Protein AF-A0A926XNU5-F1 (afdb_monomer_lite)

Foldseek 3Di:
DVVVVVLVVQLVVLLVLLLVVCVVCVVVLVVVCVVVVQWDDDPPATDGHLVVSLVVSLVRDVVSVVVCVVVVVVDPPSQVVCVSSVNNDHSVVVVVVVVVVVVVVVVPDPPPPDPDDDDDDDDDDPVVVVVVVVVVVPDPPDDDD

pLDDT: mean 84.04, std 19.06, range [34.91, 98.75]

Radius of gyration: 28.35 Å; chains: 1; bounding box: 30×92×46 Å

Sequence (145 aa):
MEFQQSFEKFKLELRDKWLDYYEINLDWIHKLMDSTNRWYKLSEGSRPDSMFVLGAVSALDENARVLLNSFLELSSDYNKLVKALGLDFDPDIELDIRDKMRIQEAKSIPLLGEAESKEQNSNSDPDTDYLNQIRQDMNPQHPPP

Secondary structure (DSSP, 8-state):
-HHHHHHHHHHHHHHHHHHHHHHHHHHHHHHHHHHHT-EEEPSSSEEE-HHHHHHHHHHH-HHHHHHHHHHHHH-S-HHHHHHHTT--S-HHHHHHHHHHHHHHHHHHS--TTS-S---------HHHHHHHHHHHHT-TT----

Structure (mmCIF, N/CA/C/O backbone):
data_AF-A0A926XNU5-F1
#
_entry.id   AF-A0A926XNU5-F1
#
loop_
_atom_site.group_PDB
_atom_site.id
_atom_site.type_symbol
_atom_site.label_atom_id
_atom_site.label_alt_id
_atom_site.label_comp_id
_atom_site.label_asym_id
_atom_site.label_entity_id
_atom_site.label_seq_id
_atom_site.pdbx_PDB_ins_code
_atom_site.Cartn_x
_atom_site.Cartn_y
_atom_site.Cartn_z
_atom_site.occupancy
_atom_site.B_iso_or_equiv
_atom_site.auth_seq_id
_atom_site.auth_comp_id
_atom_site.auth_asym_id
_atom_site.auth_atom_id
_atom_site.pdbx_PDB_model_num
ATOM 1 N N . MET A 1 1 ? -8.761 9.302 25.918 1.00 62.88 1 MET A N 1
ATOM 2 C CA . MET A 1 1 ? -7.643 8.347 25.732 1.00 62.88 1 MET A CA 1
ATOM 3 C C . MET A 1 1 ? -8.020 7.199 24.786 1.00 62.88 1 MET A C 1
ATOM 5 O O . MET A 1 1 ? -7.159 6.750 24.045 1.00 62.88 1 MET A O 1
ATOM 9 N N . GLU A 1 2 ? -9.294 6.790 24.734 1.00 83.38 2 GLU A N 1
ATOM 10 C CA . GLU A 1 2 ? -9.814 5.702 23.877 1.00 83.38 2 GLU A CA 1
ATOM 11 C C . GLU A 1 2 ? -9.660 5.934 22.361 1.00 83.38 2 GLU A C 1
ATOM 13 O O . GLU A 1 2 ? -9.314 5.013 21.622 1.00 83.38 2 GLU A O 1
ATOM 18 N N . PHE A 1 3 ? -9.847 7.172 21.886 1.00 79.69 3 PHE A N 1
ATOM 19 C CA . PHE A 1 3 ? -9.679 7.501 20.464 1.00 79.69 3 PHE A CA 1
ATOM 20 C C . PHE A 1 3 ? -8.245 7.263 19.964 1.00 79.69 3 PHE A C 1
ATOM 22 O O . PHE A 1 3 ? -8.047 6.672 18.911 1.00 79.69 3 PHE A O 1
ATOM 29 N N . GLN A 1 4 ? -7.229 7.660 20.741 1.00 79.25 4 GLN A N 1
ATOM 30 C CA . GLN A 1 4 ? -5.837 7.442 20.340 1.00 79.25 4 GLN A CA 1
ATOM 31 C C . GLN A 1 4 ? -5.534 5.946 20.221 1.00 79.25 4 GLN A C 1
ATOM 33 O O . GLN A 1 4 ? -4.940 5.520 19.241 1.00 79.25 4 GLN A O 1
ATOM 38 N N . GLN A 1 5 ? -5.973 5.139 21.190 1.00 85.81 5 GLN A N 1
ATOM 39 C CA . GLN A 1 5 ? -5.728 3.694 21.174 1.00 85.81 5 GLN A CA 1
ATOM 40 C C . GLN A 1 5 ? -6.448 2.998 20.012 1.00 85.81 5 GLN A C 1
ATOM 42 O O . GLN A 1 5 ? -5.856 2.151 19.348 1.00 85.81 5 GLN A O 1
ATOM 47 N N . SER A 1 6 ? -7.697 3.379 19.731 1.00 90.38 6 SER A N 1
ATOM 48 C CA . SER A 1 6 ? -8.439 2.846 18.580 1.00 90.38 6 SER A CA 1
ATOM 49 C C . SER A 1 6 ? -7.812 3.256 17.248 1.00 90.38 6 SER A C 1
ATOM 51 O O . SER A 1 6 ? -7.724 2.424 16.348 1.00 90.38 6 SER A O 1
ATOM 53 N N . PHE A 1 7 ? -7.294 4.482 17.135 1.00 92.06 7 PHE A N 1
ATOM 54 C CA . PHE A 1 7 ? -6.600 4.924 15.929 1.00 92.06 7 PHE A CA 1
ATOM 55 C C . PHE A 1 7 ? -5.247 4.225 15.732 1.00 92.06 7 PHE A C 1
ATOM 57 O O . PHE A 1 7 ? -4.928 3.815 14.620 1.00 92.06 7 PHE A O 1
ATOM 64 N N . GLU A 1 8 ? -4.460 4.023 16.794 1.00 95.12 8 GLU A N 1
ATOM 65 C CA . GLU A 1 8 ? -3.227 3.225 16.713 1.00 95.12 8 GLU A CA 1
ATOM 66 C C . GLU A 1 8 ? -3.512 1.779 16.286 1.00 95.12 8 GLU A C 1
ATOM 68 O O . GLU A 1 8 ? -2.837 1.262 15.398 1.00 95.12 8 GLU A O 1
ATOM 73 N N . LYS A 1 9 ? -4.553 1.150 16.850 1.00 95.50 9 LYS A N 1
ATOM 74 C CA . LYS A 1 9 ? -4.981 -0.194 16.441 1.00 95.50 9 LYS A CA 1
ATOM 75 C C . LYS A 1 9 ? -5.381 -0.231 14.966 1.00 95.50 9 LYS A C 1
ATOM 77 O O . LYS A 1 9 ? -4.938 -1.112 14.239 1.00 95.50 9 LYS A O 1
ATOM 82 N N . PHE A 1 10 ? -6.158 0.754 14.522 1.00 95.94 10 PHE A N 1
ATOM 83 C CA . PHE A 1 10 ? -6.554 0.890 13.123 1.00 95.94 10 PHE A CA 1
ATOM 84 C C . PHE A 1 10 ? -5.343 0.984 12.184 1.00 95.94 10 PHE A C 1
ATOM 86 O O . PHE A 1 10 ? -5.314 0.299 11.167 1.00 95.94 10 PHE A O 1
ATOM 93 N N . LYS A 1 11 ? -4.316 1.775 12.525 1.00 96.94 11 LYS A N 1
ATOM 94 C CA . LYS A 1 11 ? -3.097 1.870 11.704 1.00 96.94 11 LYS A CA 1
ATOM 95 C C . LYS A 1 11 ? -2.374 0.530 11.573 1.00 96.94 11 LYS A C 1
ATOM 97 O O . LYS A 1 11 ? -1.898 0.215 10.489 1.00 96.94 11 LYS A O 1
ATOM 102 N N . LEU A 1 12 ? -2.298 -0.251 12.653 1.00 97.12 12 LEU A N 1
ATOM 103 C CA . LEU A 1 12 ? -1.685 -1.583 12.621 1.00 97.12 12 LEU A CA 1
ATOM 104 C C . LEU A 1 12 ? -2.474 -2.539 11.718 1.00 97.12 12 LEU A C 1
ATOM 106 O O . LEU A 1 12 ? -1.896 -3.160 10.834 1.00 97.12 12 LEU A O 1
ATOM 110 N N . GLU A 1 13 ? -3.798 -2.586 11.869 1.00 97.62 13 GLU A N 1
ATOM 111 C CA . GLU A 1 13 ? -4.662 -3.416 11.019 1.00 97.62 13 GLU A CA 1
ATOM 112 C C . GLU A 1 13 ? -4.573 -3.008 9.540 1.00 97.62 13 GLU A C 1
ATOM 114 O O . GLU A 1 13 ? -4.514 -3.859 8.653 1.00 97.62 13 GLU A O 1
ATOM 119 N N . LEU A 1 14 ? -4.534 -1.703 9.259 1.00 98.12 14 LEU A N 1
ATOM 120 C CA . LEU A 1 14 ? -4.420 -1.187 7.898 1.00 98.12 14 LEU A CA 1
ATOM 121 C C . LEU A 1 14 ? -3.052 -1.495 7.284 1.00 98.12 14 LEU A C 1
ATOM 123 O O . LEU A 1 14 ? -2.975 -1.843 6.106 1.00 98.12 14 LEU A O 1
ATOM 127 N N . ARG A 1 15 ? -1.984 -1.387 8.081 1.00 98.38 15 ARG A N 1
ATOM 128 C CA . ARG A 1 15 ? -0.631 -1.792 7.697 1.00 98.38 15 ARG A CA 1
ATOM 129 C C . ARG A 1 15 ? -0.597 -3.257 7.300 1.00 98.38 15 ARG A C 1
ATOM 131 O O . ARG A 1 15 ? -0.008 -3.575 6.269 1.00 98.38 15 ARG A O 1
ATOM 138 N N . ASP A 1 16 ? -1.234 -4.121 8.085 1.00 98.19 16 ASP A N 1
ATOM 139 C CA . ASP A 1 16 ? -1.231 -5.546 7.794 1.00 98.19 16 ASP A CA 1
ATOM 140 C C . ASP A 1 16 ? -1.970 -5.856 6.494 1.00 98.19 16 ASP A C 1
ATOM 142 O O . ASP A 1 16 ? -1.396 -6.491 5.612 1.00 98.19 16 ASP A O 1
ATOM 146 N N . LYS A 1 17 ? -3.165 -5.284 6.304 1.00 98.62 17 LYS A N 1
ATOM 147 C CA . LYS A 1 17 ? -3.918 -5.399 5.044 1.00 98.62 17 LYS A CA 1
ATOM 148 C C . LYS A 1 17 ? -3.138 -4.879 3.838 1.00 98.62 17 LYS A C 1
ATOM 150 O O . LYS A 1 17 ? -3.193 -5.480 2.767 1.00 98.62 17 LYS A O 1
ATOM 155 N N . TRP A 1 18 ? -2.442 -3.751 3.989 1.00 98.69 18 TRP A N 1
ATOM 156 C CA . TRP A 1 18 ? -1.617 -3.181 2.925 1.00 98.69 18 TRP A CA 1
ATOM 157 C C . TRP A 1 18 ? -0.484 -4.127 2.526 1.00 98.69 18 TRP A C 1
ATOM 159 O O . TRP A 1 18 ? -0.288 -4.361 1.336 1.00 98.69 18 TRP A O 1
ATOM 169 N N . LEU A 1 19 ? 0.232 -4.686 3.501 1.00 98.62 19 LEU A N 1
ATOM 170 C CA . LEU A 1 19 ? 1.324 -5.620 3.243 1.00 98.62 19 LEU A CA 1
ATOM 171 C C . LEU A 1 19 ? 0.834 -6.917 2.603 1.00 98.62 19 LEU A C 1
ATOM 173 O O . LEU A 1 19 ? 1.453 -7.370 1.649 1.00 98.62 19 LEU A O 1
ATOM 177 N N . ASP A 1 20 ? -0.295 -7.463 3.054 1.00 98.56 20 ASP A N 1
ATOM 178 C CA . ASP A 1 20 ? -0.874 -8.676 2.469 1.00 98.56 20 ASP A CA 1
ATOM 179 C C . ASP A 1 20 ? -1.297 -8.432 1.012 1.00 98.56 20 ASP A C 1
ATOM 181 O O . ASP A 1 20 ? -0.999 -9.225 0.117 1.00 98.56 20 ASP A O 1
ATOM 185 N N . TYR A 1 21 ? -1.945 -7.292 0.743 1.00 98.75 21 TYR A N 1
ATOM 186 C CA . TYR A 1 21 ? -2.256 -6.877 -0.623 1.00 98.75 21 TYR A CA 1
ATOM 187 C C . TYR A 1 21 ? -0.984 -6.724 -1.455 1.00 98.75 21 TYR A C 1
ATOM 189 O O . TYR A 1 21 ? -0.938 -7.215 -2.579 1.00 98.75 21 TYR A O 1
ATOM 197 N N . TYR A 1 22 ? 0.036 -6.049 -0.929 1.00 98.69 22 TYR A N 1
ATOM 198 C CA . TYR A 1 22 ? 1.281 -5.813 -1.645 1.00 98.69 22 TYR A CA 1
ATOM 199 C C . TYR A 1 22 ? 2.013 -7.127 -1.960 1.00 98.69 22 TYR A C 1
ATOM 201 O O . TYR A 1 22 ? 2.419 -7.313 -3.100 1.00 98.69 22 TYR A O 1
ATOM 209 N N . GLU A 1 23 ? 2.100 -8.063 -1.010 1.00 98.50 23 GLU A N 1
ATOM 210 C CA . GLU A 1 23 ? 2.717 -9.390 -1.178 1.00 98.50 23 GLU A CA 1
ATOM 211 C C . GLU A 1 23 ? 2.038 -10.191 -2.298 1.00 98.50 23 GLU A C 1
ATOM 213 O O . GLU A 1 23 ? 2.704 -10.684 -3.206 1.00 98.50 23 GLU A O 1
ATOM 218 N N . ILE A 1 24 ? 0.700 -10.240 -2.305 1.00 98.44 24 ILE A N 1
ATOM 219 C CA . ILE A 1 24 ? -0.085 -10.932 -3.345 1.00 98.44 24 ILE A CA 1
ATOM 220 C C . ILE A 1 24 ? 0.128 -10.310 -4.736 1.00 98.44 24 ILE A C 1
ATOM 222 O O . ILE A 1 24 ? 0.018 -10.988 -5.759 1.00 98.44 24 ILE A O 1
ATOM 226 N N . ASN A 1 25 ? 0.403 -9.009 -4.784 1.00 98.56 25 ASN A N 1
ATOM 227 C CA . ASN A 1 25 ? 0.414 -8.203 -6.002 1.00 98.56 25 ASN A CA 1
ATOM 228 C C . ASN A 1 25 ? 1.822 -7.730 -6.411 1.00 98.56 25 ASN A C 1
ATOM 230 O O . ASN A 1 25 ? 1.950 -6.925 -7.339 1.00 98.56 25 ASN A O 1
ATOM 234 N N . LEU A 1 26 ? 2.865 -8.239 -5.749 1.00 97.94 26 LEU A N 1
ATOM 235 C CA . LEU A 1 26 ? 4.234 -7.724 -5.803 1.00 97.94 26 LEU A CA 1
ATOM 236 C C . LEU A 1 26 ? 4.732 -7.566 -7.241 1.00 97.94 26 LEU A C 1
ATOM 238 O O . LEU A 1 26 ? 5.121 -6.473 -7.653 1.00 97.94 26 LEU A O 1
ATOM 242 N N . ASP A 1 27 ? 4.619 -8.632 -8.035 1.00 98.44 27 ASP A N 1
ATOM 243 C CA . ASP A 1 27 ? 5.143 -8.689 -9.400 1.00 98.44 27 ASP A CA 1
ATOM 244 C C . ASP A 1 27 ? 4.625 -7.570 -10.307 1.00 98.44 27 ASP A C 1
ATOM 246 O O . ASP A 1 27 ? 5.380 -6.999 -11.099 1.00 98.44 27 ASP A O 1
ATOM 250 N N . TRP A 1 28 ? 3.320 -7.287 -10.272 1.00 98.38 28 TRP A N 1
ATOM 251 C CA . TRP A 1 28 ? 2.751 -6.273 -11.158 1.00 98.38 28 TRP A CA 1
ATOM 252 C C . TRP A 1 28 ? 2.895 -4.871 -10.580 1.00 98.38 28 TRP A C 1
ATOM 254 O O . TRP A 1 28 ? 3.049 -3.931 -11.361 1.00 98.38 28 TRP A O 1
ATOM 264 N N . ILE A 1 29 ? 2.894 -4.722 -9.250 1.00 98.62 29 ILE A N 1
ATOM 265 C CA . ILE A 1 29 ? 3.179 -3.441 -8.600 1.00 98.62 29 ILE A CA 1
ATOM 266 C C . ILE A 1 29 ? 4.587 -2.992 -8.979 1.00 98.62 29 ILE A C 1
ATOM 268 O O . ILE A 1 29 ? 4.736 -1.878 -9.474 1.00 98.62 29 ILE A O 1
ATOM 272 N N . HIS A 1 30 ? 5.590 -3.867 -8.848 1.00 98.56 30 HIS A N 1
ATOM 273 C CA . HIS A 1 30 ? 6.969 -3.580 -9.254 1.00 98.56 30 HIS A CA 1
ATOM 274 C C . HIS A 1 30 ? 7.047 -3.162 -10.724 1.00 98.56 30 HIS A C 1
ATOM 276 O O . HIS A 1 30 ? 7.494 -2.058 -11.028 1.00 98.56 30 HIS A O 1
ATOM 282 N N . LYS A 1 31 ? 6.490 -3.969 -11.639 1.00 98.69 31 LYS A N 1
ATOM 283 C CA . LYS A 1 31 ? 6.452 -3.638 -13.078 1.00 98.69 31 LYS A CA 1
ATOM 284 C C . LYS A 1 31 ? 5.799 -2.282 -13.354 1.00 98.69 31 LYS A C 1
ATOM 286 O O . LYS A 1 31 ? 6.287 -1.521 -14.193 1.00 98.69 31 LYS A O 1
ATOM 291 N N . LEU A 1 32 ? 4.689 -1.970 -12.686 1.00 98.50 32 LEU A N 1
ATOM 292 C CA . LEU A 1 32 ? 3.995 -0.695 -12.852 1.00 98.50 32 LEU A CA 1
ATOM 293 C C . LEU A 1 32 ? 4.839 0.468 -12.322 1.00 98.50 32 LEU A C 1
ATOM 295 O O . LEU A 1 32 ? 5.001 1.465 -13.026 1.00 98.50 32 LEU A O 1
ATOM 299 N N . MET A 1 33 ? 5.372 0.355 -11.105 1.00 98.38 33 MET A N 1
ATOM 300 C CA . MET A 1 33 ? 6.161 1.414 -10.478 1.00 98.38 33 MET A CA 1
ATOM 301 C C . MET A 1 33 ? 7.452 1.691 -11.254 1.00 98.38 33 MET A C 1
ATOM 303 O O . MET A 1 33 ? 7.768 2.859 -11.484 1.00 98.38 33 MET A O 1
ATOM 307 N N . ASP A 1 34 ? 8.133 0.648 -11.734 1.00 98.38 34 ASP A N 1
ATOM 308 C CA . ASP A 1 34 ? 9.345 0.758 -12.551 1.00 98.38 34 ASP A CA 1
ATOM 309 C C . ASP A 1 34 ? 9.057 1.407 -13.907 1.00 98.38 34 ASP A C 1
ATOM 311 O O . ASP A 1 34 ? 9.694 2.389 -14.286 1.00 98.38 34 ASP A O 1
ATOM 315 N N . SER A 1 35 ? 8.057 0.897 -14.636 1.00 98.44 35 SER A N 1
ATOM 316 C CA . SER A 1 35 ? 7.734 1.393 -15.983 1.00 98.44 35 SER A CA 1
ATOM 317 C C . SER A 1 35 ? 7.205 2.828 -15.996 1.00 98.44 35 SER A C 1
ATOM 319 O O . SER A 1 35 ? 7.345 3.523 -17.002 1.00 98.44 35 SER A O 1
ATOM 321 N N . THR A 1 36 ? 6.613 3.287 -14.890 1.00 98.06 36 THR A N 1
ATOM 322 C CA . THR A 1 36 ? 6.061 4.645 -14.757 1.00 98.06 36 THR A CA 1
ATOM 323 C C . THR A 1 36 ? 6.921 5.579 -13.905 1.00 98.06 36 THR A C 1
ATOM 325 O O . THR A 1 36 ? 6.581 6.754 -13.776 1.00 98.06 36 THR A O 1
ATOM 328 N N . ASN A 1 37 ? 8.035 5.086 -13.352 1.00 97.88 37 ASN A N 1
ATOM 329 C CA . ASN A 1 37 ? 8.907 5.801 -12.417 1.00 97.88 37 ASN A CA 1
ATOM 330 C C . ASN A 1 37 ? 8.134 6.434 -11.241 1.00 97.88 37 ASN A C 1
ATOM 332 O O . ASN A 1 37 ? 8.291 7.614 -10.923 1.00 97.88 37 ASN A O 1
ATOM 336 N N . ARG A 1 38 ? 7.251 5.643 -10.621 1.00 98.06 38 ARG A N 1
ATOM 337 C CA . ARG A 1 38 ? 6.344 6.073 -9.541 1.00 98.06 38 ARG A CA 1
ATOM 338 C C . ARG A 1 38 ? 6.753 5.575 -8.157 1.00 98.06 38 ARG A C 1
ATOM 340 O O . ARG A 1 38 ? 5.973 5.638 -7.211 1.00 98.06 38 ARG A O 1
ATOM 347 N N . TRP A 1 39 ? 7.995 5.133 -8.008 1.00 98.44 39 TRP A N 1
ATOM 348 C CA . TRP A 1 39 ? 8.572 4.895 -6.692 1.00 98.44 39 TRP A CA 1
ATOM 349 C C . TRP A 1 39 ? 8.768 6.213 -5.938 1.00 98.44 39 TRP A C 1
ATOM 351 O O . TRP A 1 39 ? 9.396 7.152 -6.429 1.00 98.44 39 TRP A O 1
ATOM 361 N N . TYR A 1 40 ? 8.257 6.277 -4.713 1.00 98.44 40 TYR A N 1
ATOM 362 C CA . TYR A 1 40 ? 8.534 7.351 -3.773 1.00 98.44 40 TYR A CA 1
ATOM 363 C C . TYR A 1 40 ? 9.743 6.988 -2.912 1.00 98.44 40 TYR A C 1
ATOM 365 O O . TYR A 1 40 ? 9.756 5.960 -2.229 1.00 98.44 40 TYR A O 1
ATOM 373 N N . LYS A 1 41 ? 10.767 7.846 -2.942 1.00 98.06 41 LYS A N 1
ATOM 374 C CA . LYS A 1 41 ? 12.001 7.634 -2.187 1.00 98.06 41 LYS A CA 1
ATOM 375 C C . LYS A 1 41 ? 11.809 8.014 -0.719 1.00 98.06 41 LYS A C 1
ATOM 377 O O . LYS A 1 41 ? 11.449 9.147 -0.407 1.00 98.06 41 LYS A O 1
ATOM 382 N N . LEU A 1 42 ? 12.098 7.068 0.167 1.00 96.50 42 LEU A N 1
ATOM 383 C CA . LEU A 1 42 ? 12.138 7.268 1.613 1.00 96.50 42 LEU A CA 1
ATOM 384 C C . LEU A 1 42 ? 13.584 7.500 2.070 1.00 96.50 42 LEU A C 1
ATOM 386 O O . LEU A 1 42 ? 14.524 7.352 1.283 1.00 96.50 42 LEU A O 1
ATOM 390 N N . SER A 1 43 ? 13.772 7.858 3.345 1.00 94.31 43 SER A N 1
ATOM 391 C CA . SER A 1 43 ? 15.115 7.877 3.944 1.00 94.31 43 SER A CA 1
ATOM 392 C C . SER A 1 43 ? 15.764 6.496 3.865 1.00 94.31 43 SER A C 1
ATOM 394 O O . SER A 1 43 ? 16.922 6.387 3.486 1.00 94.31 43 SER A O 1
ATOM 396 N N . GLU A 1 44 ? 14.972 5.458 4.139 1.00 93.00 44 GLU A N 1
ATOM 397 C CA . GLU A 1 44 ? 15.347 4.053 4.025 1.00 93.00 44 GLU A CA 1
ATOM 398 C C . GLU A 1 44 ? 14.386 3.376 3.045 1.00 93.00 44 GLU A C 1
ATOM 400 O O . GLU A 1 44 ? 13.174 3.388 3.261 1.00 93.00 44 GLU A O 1
ATOM 405 N N . GLY A 1 45 ? 14.922 2.827 1.953 1.00 96.62 45 GLY A N 1
ATOM 406 C CA . GLY A 1 45 ? 14.124 2.118 0.950 1.00 96.62 45 GLY A CA 1
ATOM 407 C C . GLY A 1 45 ? 13.289 3.011 0.022 1.00 96.62 45 GLY A C 1
ATOM 408 O O . GLY A 1 45 ? 13.661 4.155 -0.291 1.00 96.62 45 GLY A O 1
ATOM 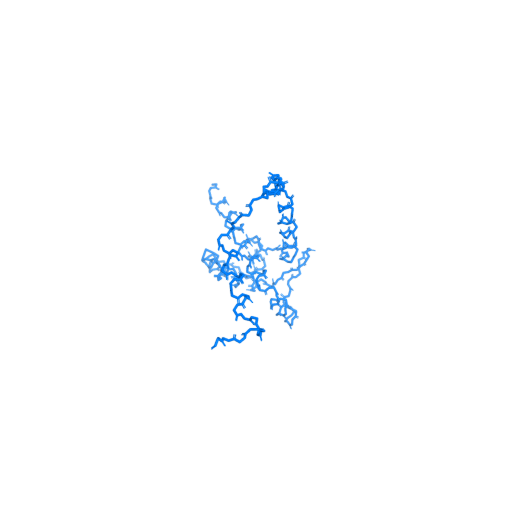409 N N . SER A 1 46 ? 12.191 2.454 -0.476 1.00 98.00 46 SER A N 1
ATOM 410 C CA . SER A 1 46 ? 11.187 3.101 -1.324 1.00 98.00 46 SER A CA 1
ATOM 411 C C . SER A 1 46 ? 9.822 2.439 -1.165 1.00 98.00 46 SER A C 1
ATOM 413 O O . SER A 1 46 ? 9.709 1.309 -0.719 1.00 98.00 46 SER A O 1
ATOM 415 N N . ARG A 1 47 ? 8.764 3.138 -1.567 1.00 98.44 47 ARG A N 1
ATOM 416 C CA . ARG A 1 47 ? 7.407 2.580 -1.645 1.00 98.44 47 ARG A CA 1
ATOM 417 C C . ARG A 1 47 ? 6.703 3.064 -2.907 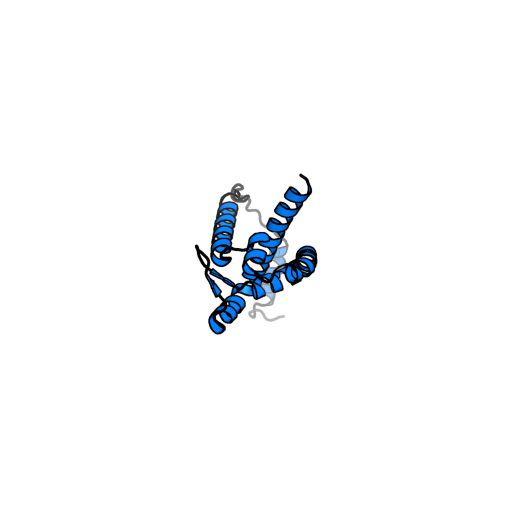1.00 98.44 47 ARG A C 1
ATOM 419 O O . ARG A 1 47 ? 7.148 4.065 -3.472 1.00 98.44 47 ARG A O 1
ATOM 426 N N . PRO A 1 48 ? 5.598 2.438 -3.339 1.00 98.69 48 PRO A N 1
ATOM 427 C CA . PRO A 1 48 ? 4.736 3.034 -4.353 1.00 98.69 48 PRO A CA 1
ATOM 428 C C . PRO A 1 48 ? 4.321 4.464 -3.969 1.00 98.69 48 PRO A C 1
ATOM 430 O O . PRO A 1 48 ? 4.240 4.809 -2.779 1.00 98.69 48 PRO A O 1
ATOM 433 N N . ASP A 1 49 ? 4.063 5.315 -4.962 1.00 98.19 49 ASP A N 1
ATOM 434 C CA . ASP A 1 49 ? 3.651 6.692 -4.703 1.00 98.19 49 ASP A CA 1
ATOM 435 C C . ASP A 1 49 ? 2.377 6.772 -3.853 1.00 98.19 49 ASP A C 1
ATOM 437 O O . ASP A 1 49 ? 1.569 5.845 -3.764 1.00 98.19 49 ASP A O 1
ATOM 441 N N . SER A 1 50 ? 2.189 7.923 -3.212 1.00 97.62 50 SER A N 1
ATOM 442 C CA . SER A 1 50 ? 1.099 8.121 -2.262 1.00 97.62 50 SER A CA 1
ATOM 443 C C . SER A 1 50 ? -0.285 7.901 -2.863 1.00 97.62 50 SER A C 1
ATOM 445 O O . SER A 1 50 ? -1.127 7.331 -2.180 1.00 97.62 50 SER A O 1
ATOM 447 N N . MET A 1 51 ? -0.541 8.263 -4.123 1.00 96.00 51 MET A N 1
ATOM 448 C CA . MET A 1 51 ? -1.861 8.019 -4.715 1.00 96.00 51 MET A CA 1
ATOM 449 C C . MET A 1 51 ? -2.127 6.526 -4.903 1.00 96.00 51 MET A C 1
ATOM 451 O O . MET A 1 51 ? -3.254 6.087 -4.682 1.00 96.00 51 MET A O 1
ATOM 455 N N . PHE A 1 52 ? -1.107 5.742 -5.268 1.00 98.38 52 PHE A N 1
ATOM 456 C CA . PHE A 1 52 ? -1.243 4.290 -5.358 1.00 98.38 52 PHE A CA 1
ATOM 457 C C . PHE A 1 52 ? -1.561 3.677 -3.990 1.00 98.38 52 PHE A C 1
ATOM 459 O O . PHE A 1 52 ? -2.547 2.953 -3.861 1.00 98.38 52 PHE A O 1
ATOM 466 N N . VAL A 1 53 ? -0.771 4.014 -2.962 1.00 98.31 53 VAL A N 1
ATOM 467 C CA . VAL A 1 53 ? -0.975 3.497 -1.597 1.00 98.31 53 VAL A CA 1
ATOM 468 C C . VAL A 1 53 ? -2.363 3.876 -1.078 1.00 98.31 53 VAL A C 1
ATOM 470 O O . VAL A 1 53 ? -3.101 3.004 -0.627 1.00 98.31 53 VAL A O 1
ATOM 473 N N . LEU A 1 54 ? -2.757 5.151 -1.189 1.00 97.38 54 LEU A N 1
ATOM 474 C CA . LEU A 1 54 ? -4.060 5.635 -0.721 1.00 97.38 54 LEU A CA 1
ATOM 475 C C . LEU A 1 54 ? -5.228 4.992 -1.482 1.00 97.38 54 LEU A C 1
ATOM 477 O O . LEU A 1 54 ? -6.220 4.601 -0.867 1.00 97.38 54 LEU A O 1
ATOM 481 N N . GLY A 1 55 ? -5.098 4.843 -2.802 1.00 96.81 55 GLY A N 1
ATOM 482 C CA . GLY A 1 55 ? -6.085 4.152 -3.627 1.00 96.81 55 GLY A CA 1
ATOM 483 C C . GLY A 1 55 ? -6.268 2.699 -3.193 1.00 96.81 55 GLY A C 1
ATOM 484 O O . GLY A 1 55 ? -7.397 2.277 -2.946 1.00 96.81 55 GLY A O 1
ATOM 485 N N . ALA A 1 56 ? -5.170 1.960 -3.017 1.00 98.12 56 ALA A N 1
ATOM 486 C CA . ALA A 1 56 ? -5.206 0.567 -2.583 1.00 98.12 56 ALA A CA 1
ATOM 487 C C . ALA A 1 56 ? -5.863 0.415 -1.203 1.00 98.12 56 ALA A C 1
ATOM 489 O O . ALA A 1 56 ? -6.834 -0.327 -1.062 1.00 98.12 56 ALA A O 1
ATOM 490 N N . VAL A 1 57 ? -5.415 1.164 -0.190 1.00 97.75 57 VAL A N 1
ATOM 491 C CA . VAL A 1 57 ? -5.966 1.018 1.169 1.00 97.75 57 VAL A CA 1
ATOM 492 C C . VAL A 1 57 ? -7.423 1.466 1.283 1.00 97.75 57 VAL A C 1
ATOM 494 O O . VAL A 1 57 ? -8.161 0.909 2.091 1.00 97.75 57 VAL A O 1
ATOM 497 N N . SER A 1 58 ? -7.876 2.394 0.431 1.00 96.75 58 SER A N 1
ATOM 498 C CA . SER A 1 58 ? -9.296 2.762 0.349 1.00 96.75 58 SER A CA 1
ATOM 499 C C . SER A 1 58 ? -10.194 1.619 -0.144 1.00 96.75 58 SER A C 1
ATOM 501 O O . SER A 1 58 ? -11.381 1.589 0.178 1.00 96.75 58 SER A O 1
ATOM 503 N N . ALA A 1 59 ? -9.644 0.673 -0.912 1.00 97.31 59 ALA A N 1
ATOM 504 C CA . ALA A 1 59 ? -10.361 -0.515 -1.367 1.00 97.31 59 ALA A CA 1
ATOM 505 C C . ALA A 1 59 ? -10.312 -1.661 -0.340 1.00 97.31 59 ALA A C 1
ATOM 507 O O . ALA A 1 59 ? -11.216 -2.492 -0.312 1.00 97.31 59 ALA A O 1
ATOM 508 N N . LEU A 1 60 ? -9.271 -1.704 0.500 1.00 97.75 60 LEU A N 1
ATOM 509 C CA . LEU A 1 60 ? -9.047 -2.763 1.493 1.00 97.75 60 LEU A CA 1
ATOM 510 C C . LEU A 1 60 ? -9.812 -2.551 2.804 1.00 97.75 60 LEU A C 1
ATOM 512 O O . LEU A 1 60 ? -10.070 -3.512 3.532 1.00 97.75 60 LEU A O 1
ATOM 516 N N . ASP A 1 61 ? -10.140 -1.303 3.145 1.00 97.12 61 ASP A N 1
ATOM 517 C CA . ASP A 1 61 ? -10.758 -0.974 4.424 1.00 97.12 61 ASP A CA 1
ATOM 518 C C . ASP A 1 61 ? -11.761 0.183 4.310 1.00 97.12 61 ASP A C 1
ATOM 520 O O . ASP A 1 61 ? -11.454 1.276 3.826 1.00 97.12 61 ASP A O 1
ATOM 524 N N . GLU A 1 62 ? -12.985 -0.048 4.789 1.00 95.56 62 GLU A N 1
ATOM 525 C CA . GLU A 1 62 ? -14.051 0.950 4.747 1.00 95.56 62 GLU A CA 1
ATOM 526 C C . GLU A 1 62 ? -13.752 2.179 5.616 1.00 95.56 62 GLU A C 1
ATOM 528 O O . GLU A 1 62 ? -14.040 3.302 5.197 1.00 95.56 62 GLU A O 1
ATOM 533 N N . ASN A 1 63 ? -13.128 2.005 6.783 1.00 93.69 63 ASN A N 1
ATOM 534 C CA . ASN A 1 63 ? -12.757 3.128 7.641 1.00 93.69 63 ASN A CA 1
ATOM 535 C C . ASN A 1 63 ? -11.656 3.960 6.984 1.00 93.69 63 ASN A C 1
ATOM 537 O O . ASN A 1 63 ? -11.713 5.189 7.033 1.00 93.69 63 ASN A O 1
ATOM 541 N N . ALA A 1 64 ? -10.697 3.318 6.306 1.00 95.00 64 ALA A N 1
ATOM 542 C CA . ALA A 1 64 ? -9.708 4.033 5.502 1.00 95.00 64 ALA A CA 1
ATOM 543 C C . ALA A 1 64 ? -10.383 4.855 4.395 1.00 95.00 64 ALA A C 1
ATOM 545 O O . ALA A 1 64 ? -10.077 6.036 4.241 1.00 95.00 64 ALA A O 1
ATOM 546 N N . ARG A 1 65 ? -11.357 4.283 3.677 1.00 95.12 65 ARG A N 1
ATOM 547 C CA . ARG A 1 65 ? -12.132 4.997 2.648 1.00 95.12 65 ARG A CA 1
ATOM 548 C C . ARG A 1 65 ? -12.871 6.221 3.201 1.00 95.12 65 ARG A C 1
ATOM 550 O O . ARG A 1 65 ? -12.789 7.297 2.612 1.00 95.12 65 ARG A O 1
ATOM 557 N N . VAL A 1 66 ? -13.562 6.078 4.334 1.00 92.88 66 VAL A N 1
ATOM 558 C CA . VAL A 1 66 ? -14.294 7.178 4.992 1.00 92.88 66 VAL A CA 1
ATOM 559 C C . VAL A 1 66 ? -13.341 8.276 5.476 1.00 92.88 66 VAL A C 1
ATOM 561 O O . VAL A 1 66 ? -13.598 9.463 5.259 1.00 92.88 66 VAL A O 1
ATOM 564 N N . LEU A 1 67 ? -12.215 7.894 6.086 1.00 90.94 67 LEU A N 1
ATOM 565 C CA . LEU A 1 67 ? -11.189 8.838 6.531 1.00 90.94 67 LEU A CA 1
ATOM 566 C C . LEU A 1 67 ? -10.582 9.604 5.354 1.00 90.94 67 LEU A C 1
ATOM 568 O O . LEU A 1 67 ? -10.446 10.825 5.423 1.00 90.94 67 LEU A O 1
ATOM 572 N N . LEU A 1 68 ? -10.258 8.913 4.259 1.00 92.25 68 LEU A N 1
ATOM 573 C CA . LEU A 1 68 ? -9.673 9.540 3.076 1.00 92.25 68 LEU A CA 1
ATOM 574 C C . LEU A 1 68 ? -10.618 10.541 2.419 1.00 92.25 68 LEU A C 1
ATOM 576 O O . LEU A 1 68 ? -10.148 11.596 2.003 1.00 92.25 68 LEU A O 1
ATOM 580 N N . ASN A 1 69 ? -11.928 10.278 2.402 1.00 89.06 69 ASN A N 1
ATOM 581 C CA . ASN A 1 69 ? -12.898 11.251 1.897 1.00 89.06 69 ASN A CA 1
ATOM 582 C C . ASN A 1 69 ? -12.796 12.592 2.645 1.00 89.06 69 ASN A C 1
ATOM 584 O O . ASN A 1 69 ? -12.783 13.646 2.025 1.00 89.06 69 ASN A O 1
ATOM 588 N N . SER A 1 70 ? -12.637 12.547 3.970 1.00 86.50 70 SER A N 1
ATOM 589 C CA . SER A 1 70 ? -12.466 13.757 4.785 1.00 86.50 70 SER A CA 1
ATOM 590 C C . SER A 1 70 ? -11.078 14.387 4.613 1.00 86.50 70 SER A C 1
ATOM 592 O O . SER A 1 70 ? -10.939 15.604 4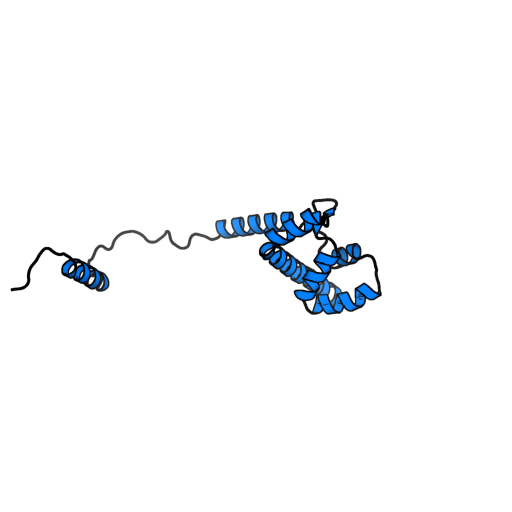.523 1.00 86.50 70 SER A O 1
ATOM 594 N N . PHE A 1 71 ? -10.017 13.578 4.583 1.00 85.19 71 PHE A N 1
ATOM 595 C CA . PHE A 1 71 ? -8.648 14.097 4.579 1.00 85.19 71 PHE A CA 1
ATOM 596 C C . PHE A 1 71 ? -8.206 14.685 3.242 1.00 85.19 71 PHE A C 1
ATOM 598 O O . PHE A 1 71 ? -7.414 15.628 3.240 1.00 85.19 71 PHE A O 1
ATOM 605 N N . LEU A 1 72 ? -8.713 14.167 2.124 1.00 85.38 72 LEU A N 1
ATOM 606 C CA . LEU A 1 72 ? -8.395 14.697 0.798 1.00 85.38 72 LEU A CA 1
ATOM 607 C C . LEU A 1 72 ? -8.994 16.093 0.567 1.00 85.38 72 LEU A C 1
ATOM 609 O O . LEU A 1 72 ? -8.434 16.866 -0.205 1.00 85.38 72 LEU A O 1
ATOM 613 N N . GLU A 1 73 ? -10.072 16.450 1.271 1.00 85.25 73 GLU A N 1
ATOM 614 C CA . GLU A 1 73 ? -10.610 17.819 1.283 1.00 85.25 73 GLU A CA 1
ATOM 615 C C . GLU A 1 73 ? -9.741 18.784 2.110 1.00 85.25 73 GLU A C 1
ATOM 617 O O . GLU A 1 73 ? -9.696 19.982 1.834 1.00 85.25 73 GLU A O 1
ATOM 622 N N . LEU A 1 74 ? -9.033 18.268 3.120 1.00 83.19 74 LEU A N 1
ATOM 623 C CA . LEU A 1 74 ? -8.278 19.066 4.092 1.00 83.19 74 LEU A CA 1
ATOM 624 C C . LEU A 1 74 ? -6.793 19.228 3.742 1.00 83.19 74 LEU A C 1
ATOM 626 O O . LEU A 1 74 ? -6.150 20.164 4.221 1.00 83.19 74 LEU A O 1
ATOM 630 N N . SER A 1 75 ? -6.221 18.319 2.950 1.00 82.81 75 SER A N 1
ATOM 631 C CA . SER A 1 75 ? -4.792 18.310 2.628 1.00 82.81 75 SER A CA 1
ATOM 632 C C . SER A 1 75 ? -4.526 17.836 1.203 1.00 82.81 75 SER A C 1
ATOM 634 O O . SER A 1 75 ? -4.977 16.771 0.789 1.00 82.81 75 SER A O 1
ATOM 636 N N . SER A 1 76 ? -3.686 18.586 0.489 1.00 83.56 76 SER A N 1
ATOM 637 C CA . SER A 1 76 ? -3.115 18.184 -0.802 1.00 83.56 76 SER A CA 1
ATOM 638 C C . SER A 1 76 ? -1.792 17.418 -0.672 1.00 83.56 76 SER A C 1
ATOM 640 O O . SER A 1 76 ? -1.250 16.941 -1.666 1.00 83.56 76 SER A O 1
ATOM 642 N N . ASP A 1 77 ? -1.252 17.283 0.544 1.00 93.69 77 ASP A N 1
ATOM 643 C CA . ASP A 1 77 ? -0.005 16.560 0.794 1.00 93.69 77 ASP A CA 1
ATOM 644 C C . ASP A 1 77 ? -0.292 15.087 1.109 1.00 93.69 77 ASP A C 1
ATOM 646 O O . ASP A 1 77 ? -0.435 14.674 2.264 1.00 93.69 77 ASP A O 1
ATOM 650 N N . TYR A 1 78 ? -0.391 14.281 0.055 1.00 94.75 78 TYR A N 1
ATOM 651 C CA . TYR A 1 78 ? -0.718 12.860 0.166 1.00 94.75 78 TYR A CA 1
ATOM 652 C C . TYR A 1 78 ? 0.389 12.035 0.832 1.00 94.75 78 TYR A C 1
ATOM 654 O O . TYR A 1 78 ? 0.100 11.003 1.434 1.00 94.75 78 TYR A O 1
ATOM 662 N N . ASN A 1 79 ? 1.647 12.485 0.797 1.00 95.69 79 ASN A N 1
ATOM 663 C CA . ASN A 1 79 ? 2.723 11.804 1.521 1.00 95.69 79 ASN A CA 1
ATOM 664 C C . ASN A 1 79 ? 2.566 11.974 3.033 1.00 95.69 79 ASN A C 1
ATOM 666 O O . ASN A 1 79 ? 2.735 11.006 3.776 1.00 95.69 79 ASN A O 1
ATOM 670 N N . LYS A 1 80 ? 2.155 13.162 3.499 1.00 94.00 80 LYS A N 1
ATOM 671 C CA . LYS A 1 80 ? 1.786 13.345 4.911 1.00 94.00 80 LYS A CA 1
ATOM 672 C C . LYS A 1 80 ? 0.610 12.464 5.324 1.00 94.00 80 LYS A C 1
ATOM 674 O O . LYS A 1 80 ? 0.625 11.964 6.445 1.00 94.00 80 LYS A O 1
ATOM 679 N N . LEU A 1 81 ? -0.369 12.240 4.444 1.00 94.56 81 LEU A N 1
ATOM 680 C CA . LEU A 1 81 ? -1.492 11.338 4.732 1.00 94.56 81 LEU A CA 1
ATOM 681 C C . LEU A 1 81 ? -1.037 9.882 4.872 1.00 94.56 81 LEU A C 1
ATOM 683 O O . LEU A 1 81 ? -1.359 9.246 5.872 1.00 94.56 81 LEU A O 1
ATOM 687 N N . VAL A 1 82 ? -0.228 9.379 3.934 1.00 96.81 82 VAL A N 1
ATOM 688 C CA . VAL A 1 82 ? 0.360 8.028 4.027 1.00 96.81 82 VAL A CA 1
ATOM 689 C C . VAL A 1 82 ? 1.140 7.862 5.337 1.00 96.81 82 VAL A C 1
ATOM 691 O O . VAL A 1 82 ? 0.968 6.871 6.047 1.00 96.81 82 VAL A O 1
ATOM 694 N N . LYS A 1 83 ? 1.927 8.873 5.723 1.00 95.88 83 LYS A N 1
ATOM 695 C CA . LYS A 1 83 ? 2.655 8.882 6.997 1.00 95.88 83 LYS A CA 1
ATOM 696 C C . LYS A 1 83 ? 1.740 8.903 8.219 1.00 95.88 83 LYS A C 1
ATOM 698 O O . LYS A 1 83 ? 1.989 8.162 9.167 1.00 95.88 83 LYS A O 1
ATOM 703 N N . ALA A 1 84 ? 0.680 9.709 8.209 1.00 93.44 84 ALA A N 1
ATOM 704 C CA . ALA A 1 84 ? -0.288 9.774 9.304 1.00 93.44 84 ALA A CA 1
ATOM 705 C C . ALA A 1 84 ? -1.024 8.440 9.514 1.00 93.44 84 ALA A C 1
ATOM 707 O O . ALA A 1 84 ? -1.326 8.085 10.652 1.00 93.44 84 ALA A O 1
ATOM 708 N N . LEU A 1 85 ? -1.250 7.685 8.434 1.00 94.94 85 LEU A N 1
ATOM 709 C CA . LEU A 1 85 ? -1.828 6.339 8.463 1.00 94.94 85 LEU A CA 1
ATOM 710 C C . LEU A 1 85 ? -0.829 5.244 8.876 1.00 94.94 85 LEU A C 1
ATOM 712 O O . LEU A 1 85 ? -1.225 4.094 9.018 1.00 94.94 85 LEU A O 1
ATOM 716 N N . GLY A 1 86 ? 0.448 5.575 9.096 1.00 96.56 86 GLY A N 1
ATOM 717 C CA . GLY A 1 86 ? 1.473 4.594 9.470 1.00 96.56 86 GLY A CA 1
ATOM 718 C C . GLY A 1 86 ? 1.960 3.722 8.307 1.00 96.56 86 GLY A C 1
ATOM 719 O O . GLY A 1 86 ? 2.475 2.635 8.541 1.00 96.56 86 GLY A O 1
ATOM 720 N N . LEU A 1 87 ? 1.808 4.196 7.068 1.00 97.94 87 LEU A N 1
ATOM 721 C CA . LEU A 1 87 ? 2.113 3.456 5.836 1.00 97.94 87 LEU A CA 1
ATOM 722 C C . LEU A 1 87 ? 3.367 3.981 5.104 1.00 97.94 87 LEU A C 1
ATOM 724 O O . LEU A 1 87 ? 3.613 3.643 3.951 1.00 97.94 87 LEU A O 1
ATOM 728 N N . ASP A 1 88 ? 4.153 4.848 5.750 1.00 97.75 88 ASP A N 1
ATOM 729 C CA . ASP A 1 88 ? 5.354 5.473 5.175 1.00 97.75 88 ASP A CA 1
ATOM 730 C C . ASP A 1 88 ? 6.612 4.643 5.471 1.00 97.75 88 ASP A C 1
ATOM 732 O O . ASP A 1 88 ? 7.505 5.066 6.203 1.00 97.75 88 ASP A O 1
ATOM 736 N N . PHE A 1 89 ? 6.635 3.424 4.936 1.00 98.31 89 PHE A N 1
ATOM 737 C CA . PHE A 1 89 ? 7.732 2.461 5.049 1.00 98.31 89 PHE A CA 1
ATOM 738 C C . PHE A 1 89 ? 7.938 1.727 3.717 1.00 98.31 89 PHE A C 1
ATOM 740 O O . PHE A 1 89 ? 7.070 1.775 2.844 1.00 98.31 89 PHE A O 1
ATOM 747 N N . ASP A 1 90 ? 9.079 1.056 3.570 1.00 98.56 90 ASP A N 1
ATOM 748 C CA . ASP A 1 90 ? 9.368 0.193 2.424 1.00 98.56 90 ASP A CA 1
ATOM 749 C C . ASP A 1 90 ? 8.698 -1.184 2.617 1.00 98.56 90 ASP A C 1
ATOM 751 O O . ASP A 1 90 ? 9.035 -1.895 3.572 1.00 98.56 90 ASP A O 1
ATOM 755 N N . PRO A 1 91 ? 7.716 -1.554 1.775 1.00 98.38 91 PRO A N 1
ATOM 756 C CA . PRO A 1 91 ? 6.993 -2.809 1.926 1.00 98.38 91 PRO A CA 1
ATOM 757 C C . PRO A 1 91 ? 7.854 -4.040 1.621 1.00 98.38 91 PRO A C 1
ATOM 759 O O . PRO A 1 91 ? 7.614 -5.077 2.230 1.00 98.38 91 PRO A O 1
ATOM 762 N N . ASP A 1 92 ? 8.867 -3.942 0.755 1.00 98.44 92 ASP A N 1
ATOM 763 C CA . ASP A 1 92 ? 9.754 -5.070 0.450 1.00 98.44 92 ASP A CA 1
ATOM 764 C C . ASP A 1 92 ? 10.622 -5.404 1.675 1.00 98.44 92 ASP A C 1
ATOM 766 O O . ASP A 1 92 ? 10.754 -6.568 2.057 1.00 98.44 92 ASP A O 1
ATOM 770 N N . ILE A 1 93 ? 11.152 -4.376 2.352 1.00 98.31 93 ILE A N 1
ATOM 771 C CA . ILE A 1 93 ? 11.909 -4.547 3.606 1.00 98.31 93 ILE A CA 1
ATOM 772 C C . ILE A 1 93 ? 11.028 -5.178 4.689 1.00 98.31 93 ILE A C 1
ATOM 774 O O . ILE A 1 93 ? 11.464 -6.076 5.411 1.00 98.31 93 ILE A O 1
ATOM 778 N N . GLU A 1 94 ? 9.788 -4.716 4.824 1.00 98.12 94 GLU A N 1
ATOM 779 C CA . GLU A 1 94 ? 8.891 -5.224 5.857 1.00 98.12 94 GLU A CA 1
ATOM 780 C C . GLU A 1 94 ? 8.434 -6.665 5.592 1.00 98.12 94 GLU A C 1
ATOM 782 O O . GLU A 1 94 ? 8.296 -7.447 6.537 1.00 98.12 94 GLU A O 1
ATOM 787 N N . LEU A 1 95 ? 8.234 -7.043 4.327 1.00 98.19 95 LEU A N 1
ATOM 788 C CA . LEU A 1 95 ? 7.948 -8.428 3.955 1.00 98.19 95 LEU A CA 1
ATOM 789 C C . LEU A 1 95 ? 9.135 -9.354 4.251 1.00 98.19 95 LEU A C 1
ATOM 791 O O . LEU A 1 95 ? 8.927 -10.413 4.836 1.00 98.19 95 LEU A O 1
ATOM 795 N N . ASP A 1 96 ? 10.376 -8.935 3.982 1.00 97.56 96 ASP A N 1
ATOM 796 C CA . ASP A 1 96 ? 11.572 -9.705 4.366 1.00 97.56 96 ASP A CA 1
ATOM 797 C C . ASP A 1 96 ? 11.670 -9.902 5.895 1.00 97.56 96 ASP A C 1
ATOM 799 O O . ASP A 1 96 ? 12.020 -10.983 6.381 1.00 97.56 96 ASP A O 1
ATOM 803 N N . ILE A 1 97 ? 11.301 -8.887 6.685 1.00 96.56 97 ILE A N 1
ATOM 804 C CA . ILE A 1 97 ? 11.208 -9.012 8.149 1.00 96.56 97 ILE A CA 1
ATOM 805 C C . ILE A 1 97 ? 10.127 -10.031 8.541 1.00 96.56 97 ILE A C 1
ATOM 807 O O . ILE A 1 97 ? 10.392 -10.908 9.371 1.00 96.56 97 ILE A O 1
ATOM 811 N N . ARG A 1 98 ? 8.931 -9.954 7.940 1.00 95.25 98 ARG A N 1
ATOM 812 C CA . ARG A 1 98 ? 7.832 -10.906 8.178 1.00 95.25 98 ARG A CA 1
ATOM 813 C C . ARG A 1 98 ? 8.247 -12.336 7.837 1.00 95.25 98 ARG A C 1
ATOM 815 O O . ARG A 1 98 ? 8.029 -13.232 8.650 1.00 95.25 98 ARG A O 1
ATOM 822 N N . ASP A 1 99 ? 8.904 -12.552 6.703 1.00 95.25 99 ASP A N 1
ATOM 823 C CA . ASP A 1 99 ? 9.406 -13.863 6.281 1.00 95.25 99 ASP A CA 1
ATOM 824 C C . ASP A 1 99 ? 10.389 -14.447 7.300 1.00 95.25 99 ASP A C 1
ATOM 826 O O . ASP A 1 99 ? 10.256 -15.602 7.721 1.00 95.25 99 ASP A O 1
ATOM 830 N N . LYS A 1 100 ? 11.343 -13.635 7.771 1.00 95.12 100 LYS A N 1
ATOM 831 C CA . LYS A 1 100 ? 12.302 -14.041 8.810 1.00 95.12 100 LYS A CA 1
ATOM 832 C C . LYS A 1 100 ? 11.609 -14.433 10.113 1.00 95.12 100 LYS A C 1
ATOM 834 O O . LYS A 1 100 ? 11.997 -15.436 10.718 1.00 95.12 100 LYS A O 1
ATOM 839 N N . MET A 1 101 ? 10.584 -13.688 10.529 1.00 92.81 101 MET A N 1
ATOM 840 C CA . MET A 1 101 ? 9.791 -14.011 11.720 1.00 92.81 101 MET A CA 1
ATOM 841 C C . MET A 1 101 ? 9.019 -15.323 11.550 1.00 92.81 101 MET A C 1
ATOM 843 O O . MET A 1 101 ? 9.114 -16.187 12.421 1.00 92.81 101 MET A O 1
ATOM 847 N N . ARG A 1 102 ? 8.340 -15.530 10.411 1.00 91.31 102 ARG A N 1
ATOM 848 C CA . ARG A 1 102 ? 7.614 -16.782 10.117 1.00 91.31 102 ARG A CA 1
ATOM 849 C C . ARG A 1 102 ? 8.551 -17.998 10.142 1.00 91.31 102 ARG A C 1
ATOM 851 O O . ARG A 1 102 ? 8.212 -19.039 10.701 1.00 91.31 102 ARG A O 1
ATOM 858 N N . ILE A 1 103 ? 9.766 -17.864 9.600 1.00 90.75 103 ILE A N 1
ATOM 859 C CA . ILE A 1 103 ? 10.796 -18.919 9.642 1.00 90.75 103 ILE A CA 1
ATOM 860 C C . ILE A 1 103 ? 11.259 -19.195 11.080 1.00 90.75 103 ILE A C 1
ATOM 862 O O . ILE A 1 103 ? 11.502 -20.350 11.438 1.00 90.75 103 ILE A O 1
ATOM 866 N N . GLN A 1 104 ? 11.426 -18.157 11.901 1.00 87.69 104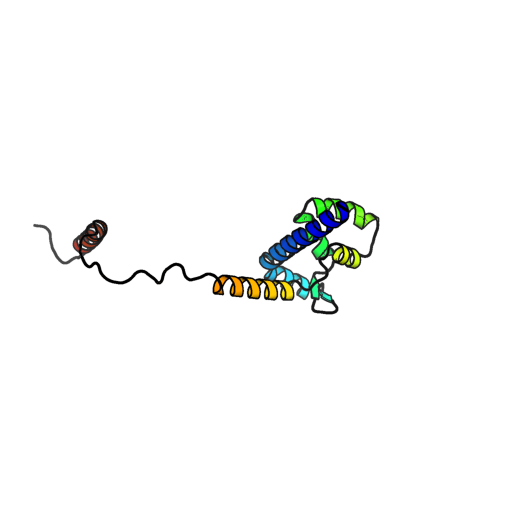 GLN A N 1
ATOM 867 C CA . GLN A 1 104 ? 11.817 -18.313 13.302 1.00 87.69 104 GLN A CA 1
ATOM 868 C C . GLN A 1 104 ? 10.730 -19.024 14.113 1.00 87.69 104 GLN A C 1
ATOM 870 O O . GLN A 1 104 ? 11.046 -19.943 14.869 1.00 87.69 104 GLN A O 1
ATOM 875 N N . GLU A 1 105 ? 9.468 -18.644 13.919 1.00 85.25 105 GLU A N 1
ATOM 876 C CA . GLU A 1 105 ? 8.320 -19.279 14.561 1.00 85.25 105 GLU A CA 1
ATOM 877 C C . GLU A 1 105 ? 8.246 -20.765 14.195 1.00 85.25 105 GLU A C 1
ATOM 879 O O . GLU A 1 105 ? 8.255 -21.615 15.085 1.00 85.25 105 GLU A O 1
ATOM 884 N N . ALA A 1 106 ? 8.326 -21.100 12.903 1.00 83.88 106 ALA A N 1
ATOM 885 C CA . ALA A 1 106 ? 8.313 -22.485 12.434 1.00 83.88 106 ALA A CA 1
ATOM 886 C C . ALA A 1 106 ? 9.448 -23.345 13.026 1.00 83.88 106 ALA A C 1
ATOM 888 O O . ALA A 1 106 ? 9.244 -24.521 13.315 1.00 83.88 106 ALA A O 1
ATOM 889 N N . LYS A 1 107 ? 10.635 -22.765 13.254 1.00 80.75 107 LYS A N 1
ATOM 890 C CA . LYS A 1 107 ? 11.772 -23.449 13.903 1.00 80.75 107 LYS A CA 1
ATOM 891 C C . LYS A 1 107 ? 11.589 -23.645 15.410 1.00 80.75 107 LYS A C 1
ATOM 893 O O . LYS A 1 107 ? 12.266 -24.488 15.991 1.00 80.75 107 LYS A O 1
ATOM 898 N N . SER A 1 108 ? 10.736 -22.843 16.045 1.00 77.44 108 SER A N 1
ATOM 899 C CA . SER A 1 108 ? 10.467 -22.902 17.486 1.00 77.44 108 SER A CA 1
ATOM 900 C C . SER A 1 108 ? 9.332 -23.859 17.867 1.00 77.44 108 SER A C 1
ATOM 902 O O . SER A 1 108 ? 9.210 -24.203 19.042 1.00 77.44 108 SER A O 1
ATOM 904 N N . ILE A 1 109 ? 8.543 -24.333 16.894 1.00 67.31 109 ILE A N 1
ATOM 905 C CA . ILE A 1 109 ? 7.534 -25.379 17.102 1.00 67.31 109 ILE A CA 1
ATOM 906 C C . ILE A 1 109 ? 8.266 -26.718 17.309 1.00 67.31 109 ILE A C 1
ATOM 908 O O . ILE A 1 109 ? 8.970 -27.166 16.401 1.00 67.31 109 ILE A O 1
ATOM 912 N N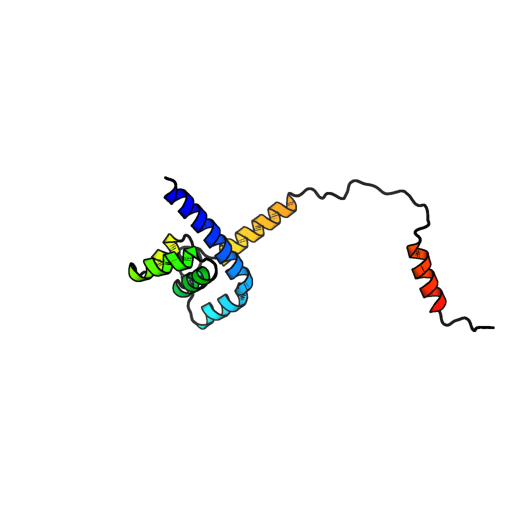 . PRO A 1 110 ? 8.124 -27.391 18.470 1.00 57.72 110 PRO A N 1
ATOM 913 C CA . PRO A 1 110 ? 8.662 -28.733 18.653 1.00 57.72 110 PRO A CA 1
ATOM 914 C C . PRO A 1 110 ? 8.027 -29.672 17.626 1.00 57.72 110 PRO A C 1
ATOM 916 O O . PRO A 1 110 ? 6.803 -29.703 17.497 1.00 57.72 110 PRO A O 1
ATOM 919 N N . LEU A 1 111 ? 8.850 -30.439 16.909 1.00 55.56 111 LEU A N 1
ATOM 920 C CA . LEU A 1 111 ? 8.391 -31.459 15.971 1.00 55.56 111 LEU A CA 1
ATOM 921 C C . LEU A 1 111 ? 7.577 -32.514 16.747 1.00 55.56 111 LEU A C 1
ATOM 923 O O . LEU A 1 111 ? 8.126 -33.424 17.369 1.00 55.56 111 LEU A O 1
ATOM 927 N N . LEU A 1 112 ? 6.256 -32.357 16.772 1.00 52.84 112 LEU A N 1
ATOM 928 C CA . LEU A 1 112 ? 5.313 -33.297 17.375 1.00 52.84 112 LEU A CA 1
ATOM 929 C C . LEU A 1 112 ? 5.239 -34.526 16.454 1.00 52.84 112 LEU A C 1
ATOM 931 O O . LEU A 1 112 ? 4.342 -34.630 15.625 1.00 52.84 112 LEU A O 1
ATOM 935 N N . GLY A 1 113 ? 6.238 -35.414 16.520 1.00 48.72 113 GLY A N 1
ATOM 936 C CA . GLY A 1 113 ? 6.235 -36.602 15.658 1.00 48.72 113 GLY A CA 1
ATOM 937 C C . GLY A 1 113 ? 7.471 -37.500 15.587 1.00 48.72 113 GLY A C 1
ATOM 938 O O . GLY A 1 113 ? 7.454 -38.412 14.771 1.00 48.72 113 GLY A O 1
ATOM 939 N N . GLU A 1 114 ? 8.523 -37.314 16.389 1.00 49.50 114 GLU A N 1
ATOM 940 C CA . GLU A 1 114 ? 9.699 -38.219 16.353 1.00 49.50 114 GLU A CA 1
ATOM 941 C C . GLU A 1 114 ? 9.921 -39.033 17.637 1.00 49.50 114 GLU A C 1
ATOM 943 O O . GLU A 1 114 ? 10.964 -39.657 17.824 1.00 49.50 114 GLU A O 1
ATOM 948 N N . ALA A 1 115 ? 8.917 -39.090 18.510 1.00 46.59 115 ALA A N 1
ATOM 949 C CA . ALA A 1 115 ? 8.920 -39.965 19.675 1.00 46.59 115 ALA A CA 1
ATOM 950 C C . ALA A 1 115 ? 7.699 -40.887 19.650 1.00 46.59 115 ALA A C 1
ATOM 952 O O . ALA A 1 115 ? 6.817 -40.755 20.482 1.00 46.59 115 ALA A O 1
ATOM 953 N N . GLU A 1 116 ? 7.658 -41.811 18.690 1.00 45.69 116 GLU A N 1
ATOM 954 C CA . GLU A 1 116 ? 7.198 -43.175 18.953 1.00 45.69 116 GLU A CA 1
ATOM 955 C C . GLU A 1 116 ? 7.748 -44.132 17.890 1.00 45.69 116 GLU A C 1
ATOM 957 O O . GLU A 1 116 ? 7.769 -43.890 16.686 1.00 45.69 116 GLU A O 1
ATOM 962 N N . SER A 1 117 ? 8.349 -45.180 18.419 1.00 37.12 117 SER A N 1
ATOM 963 C CA . SER A 1 117 ? 9.354 -46.040 17.836 1.00 37.12 117 SER A CA 1
ATOM 964 C C . SER A 1 117 ? 8.779 -47.187 17.011 1.00 37.12 117 SER A C 1
ATOM 966 O O . SER A 1 117 ? 7.655 -47.637 17.197 1.00 37.12 117 SER A O 1
ATOM 968 N N . LYS A 1 118 ? 9.656 -47.703 16.148 1.00 40.12 118 LYS A N 1
ATOM 969 C CA . LYS A 1 118 ? 9.683 -49.064 15.609 1.00 40.12 118 LYS A CA 1
ATOM 970 C C . LYS A 1 118 ? 9.028 -50.106 16.534 1.00 40.12 118 LYS A C 1
ATOM 972 O O . LYS A 1 118 ? 9.283 -50.103 17.733 1.00 40.12 118 LYS A O 1
ATOM 977 N N . GLU A 1 119 ? 8.377 -51.068 15.869 1.00 41.69 119 GLU A N 1
ATOM 978 C CA . GLU A 1 119 ? 8.133 -52.460 16.286 1.00 41.69 119 GLU A CA 1
ATOM 979 C C . GLU A 1 119 ? 6.693 -52.826 16.695 1.00 41.69 119 GLU A C 1
ATOM 981 O O . GLU A 1 119 ? 6.419 -53.097 17.854 1.00 41.69 119 GLU A O 1
ATOM 986 N N . GLN A 1 120 ? 5.804 -52.976 15.699 1.00 34.91 120 GLN A N 1
ATOM 987 C CA . GLN A 1 120 ? 4.918 -54.148 15.597 1.00 34.91 120 GLN A CA 1
ATOM 988 C C . GLN A 1 120 ? 4.776 -54.576 14.129 1.00 34.91 120 GLN A C 1
ATOM 990 O O . GLN A 1 120 ? 4.012 -54.021 13.345 1.00 34.91 120 GLN A O 1
ATOM 995 N N . ASN A 1 121 ? 5.567 -55.582 13.761 1.00 42.66 121 ASN A N 1
ATOM 996 C CA . ASN A 1 121 ? 5.350 -56.413 12.587 1.00 42.66 121 ASN A CA 1
ATOM 997 C C . ASN A 1 121 ? 4.293 -57.467 12.959 1.00 42.66 121 ASN A C 1
ATOM 999 O O . ASN A 1 121 ? 4.615 -58.461 13.606 1.00 42.66 121 ASN A O 1
ATOM 1003 N N . SER A 1 122 ? 3.035 -57.244 12.580 1.00 36.91 122 SER A N 1
ATOM 1004 C CA . SER A 1 122 ? 2.045 -58.311 12.416 1.00 36.91 122 SER A CA 1
ATOM 1005 C C . SER A 1 122 ? 1.100 -57.943 11.276 1.00 36.91 122 SER A C 1
ATOM 1007 O O . SER A 1 122 ? 0.227 -57.090 11.416 1.00 36.91 122 SER A O 1
ATOM 1009 N N . ASN A 1 123 ? 1.341 -58.585 10.136 1.00 44.12 123 ASN A N 1
ATOM 1010 C CA . ASN A 1 123 ? 0.524 -58.580 8.930 1.00 44.12 123 ASN A CA 1
ATOM 1011 C C . ASN A 1 123 ? -0.968 -58.784 9.223 1.00 44.12 123 ASN A C 1
ATOM 1013 O O . ASN A 1 123 ? -1.339 -59.846 9.715 1.00 44.12 123 ASN A O 1
ATOM 1017 N N . SER A 1 124 ? -1.794 -57.818 8.822 1.00 44.66 124 SER A N 1
ATOM 1018 C CA . SER A 1 124 ? -2.856 -57.991 7.815 1.00 44.66 124 SER A CA 1
ATOM 1019 C C . SER A 1 124 ? -3.692 -56.710 7.772 1.00 44.66 124 SER A C 1
ATOM 1021 O O . SER A 1 124 ? -4.680 -56.582 8.496 1.00 44.66 124 SER A O 1
ATOM 1023 N N . ASP A 1 125 ? -3.268 -55.747 6.957 1.00 51.53 125 ASP A N 1
ATOM 1024 C CA . ASP A 1 125 ? -4.115 -54.614 6.592 1.00 51.53 125 ASP A CA 1
ATOM 1025 C C . ASP A 1 125 ? -5.042 -55.066 5.441 1.00 51.53 125 ASP A C 1
ATOM 1027 O O . ASP A 1 125 ? -4.535 -55.483 4.390 1.00 51.53 125 ASP A O 1
ATOM 1031 N N . PRO A 1 126 ? -6.377 -55.057 5.613 1.00 52.47 126 PRO A N 1
ATOM 1032 C CA . PRO A 1 126 ? -7.316 -55.490 4.578 1.00 52.47 126 PRO A CA 1
ATOM 1033 C C . PRO A 1 126 ? -7.210 -54.678 3.277 1.00 52.47 126 PRO A C 1
ATOM 1035 O O . PRO A 1 126 ? -7.599 -55.184 2.225 1.00 52.47 126 PRO A O 1
ATOM 1038 N N . ASP A 1 127 ? -6.630 -53.472 3.300 1.00 54.22 127 ASP A N 1
ATOM 1039 C CA . ASP A 1 127 ? -6.429 -52.672 2.084 1.00 54.22 127 ASP A CA 1
ATOM 1040 C C . ASP A 1 127 ? -5.254 -53.155 1.216 1.00 54.22 127 ASP A C 1
ATOM 1042 O O . ASP A 1 127 ? -5.232 -52.922 0.001 1.00 54.22 127 ASP A O 1
ATOM 1046 N N . THR A 1 128 ? -4.302 -53.905 1.784 1.00 58.69 128 THR A N 1
ATOM 1047 C CA . THR A 1 128 ? -3.232 -54.522 0.981 1.00 58.69 128 THR A CA 1
ATOM 1048 C C . THR A 1 128 ? -3.720 -55.688 0.119 1.00 58.69 128 THR A C 1
ATOM 1050 O O . THR A 1 128 ? -3.152 -55.918 -0.952 1.00 58.69 128 THR A O 1
ATOM 1053 N N . ASP A 1 129 ? -4.786 -56.384 0.523 1.00 57.69 129 ASP A N 1
ATOM 1054 C CA . ASP A 1 129 ? -5.334 -57.514 -0.239 1.00 57.69 129 ASP A CA 1
ATOM 1055 C C . ASP A 1 129 ? -6.015 -57.055 -1.535 1.00 57.69 129 ASP A C 1
ATOM 1057 O O . ASP A 1 129 ? -5.775 -57.642 -2.592 1.00 57.69 129 ASP A O 1
ATOM 1061 N N . TYR A 1 130 ? -6.763 -55.945 -1.513 1.00 58.34 130 TYR A N 1
ATOM 1062 C CA . TYR A 1 130 ? -7.401 -55.400 -2.720 1.00 58.34 130 TYR A CA 1
ATOM 1063 C C . TYR A 1 130 ? -6.382 -54.982 -3.784 1.00 58.34 130 TYR A C 1
ATOM 1065 O O . TYR A 1 130 ? -6.538 -55.289 -4.969 1.00 58.34 130 TYR A O 1
ATOM 1073 N N . LEU A 1 131 ? -5.305 -54.309 -3.373 1.00 63.66 131 LEU A N 1
ATOM 1074 C CA . LEU A 1 131 ? -4.267 -53.857 -4.301 1.00 63.66 131 LEU A CA 1
ATOM 1075 C C . LEU A 1 131 ? -3.451 -55.022 -4.869 1.00 63.66 131 LEU A C 1
ATOM 1077 O O . LEU A 1 131 ? -3.018 -54.962 -6.022 1.00 63.66 131 LEU A O 1
ATOM 1081 N N . ASN A 1 132 ? -3.255 -56.087 -4.093 1.00 68.56 132 ASN A N 1
ATOM 1082 C CA . ASN A 1 132 ? -2.582 -57.289 -4.572 1.00 68.56 132 ASN A CA 1
ATOM 1083 C C . ASN A 1 132 ? -3.472 -58.104 -5.521 1.00 68.56 132 ASN A C 1
ATOM 1085 O O . ASN A 1 132 ? -2.962 -58.601 -6.525 1.00 68.56 132 ASN A O 1
ATOM 1089 N N . GLN A 1 133 ? -4.786 -58.156 -5.280 1.00 66.81 133 GLN A N 1
ATOM 1090 C CA . GLN A 1 133 ? -5.754 -58.807 -6.167 1.00 66.81 133 GLN A CA 1
ATOM 1091 C C . GLN A 1 133 ? -5.800 -58.132 -7.548 1.00 66.81 133 GLN A C 1
ATOM 1093 O O . GLN A 1 133 ? -5.650 -58.798 -8.569 1.00 66.81 133 GLN A O 1
ATOM 1098 N N . ILE A 1 134 ? -5.876 -56.795 -7.591 1.00 67.56 134 ILE A N 1
ATOM 1099 C CA . ILE A 1 134 ? -5.873 -56.028 -8.853 1.00 67.56 134 ILE A CA 1
ATOM 1100 C C . ILE A 1 134 ? -4.573 -56.251 -9.642 1.00 67.56 134 ILE A C 1
ATOM 1102 O O . ILE A 1 134 ? -4.582 -56.336 -10.871 1.00 67.56 134 ILE A O 1
ATOM 1106 N N . ARG A 1 135 ? -3.433 -56.364 -8.947 1.00 70.56 135 ARG A N 1
ATOM 1107 C CA . ARG A 1 135 ? -2.134 -56.640 -9.581 1.00 70.56 135 ARG A CA 1
ATOM 1108 C C . ARG A 1 135 ? -2.053 -58.048 -10.171 1.00 70.56 135 ARG A C 1
ATOM 1110 O O . ARG A 1 135 ? -1.378 -58.220 -11.182 1.00 70.56 135 ARG A O 1
ATOM 1117 N N . GLN A 1 136 ? -2.711 -59.033 -9.560 1.00 68.06 136 GLN A N 1
ATOM 1118 C CA . GLN A 1 136 ? -2.763 -60.401 -10.083 1.00 68.06 136 GLN A CA 1
ATOM 1119 C C . GLN A 1 136 ? -3.669 -60.505 -11.314 1.00 68.06 136 GLN A C 1
ATOM 1121 O O . GLN A 1 136 ? -3.258 -61.110 -12.303 1.00 68.06 136 GLN A O 1
ATOM 1126 N N . ASP A 1 137 ? -4.829 -59.844 -11.301 1.00 64.88 137 ASP A N 1
ATOM 1127 C CA . ASP A 1 137 ? -5.786 -59.861 -12.419 1.00 64.88 137 ASP A CA 1
ATOM 1128 C C . ASP A 1 137 ? -5.248 -59.151 -13.676 1.00 64.88 137 ASP A C 1
ATOM 1130 O O . ASP A 1 137 ? -5.612 -59.485 -14.803 1.00 64.88 137 ASP A O 1
ATOM 1134 N N . MET A 1 138 ? -4.342 -58.186 -13.494 1.00 62.31 138 MET A N 1
ATOM 1135 C CA . MET A 1 138 ? -3.701 -57.435 -14.580 1.00 62.31 138 MET A CA 1
ATOM 1136 C C . MET A 1 138 ? -2.409 -58.087 -15.102 1.00 62.31 138 MET A C 1
ATOM 1138 O O . MET A 1 138 ? -1.770 -57.516 -15.988 1.00 62.31 138 MET A O 1
ATOM 1142 N N . ASN A 1 139 ? -1.995 -59.251 -14.581 1.00 64.50 139 ASN A N 1
ATOM 1143 C CA . ASN A 1 139 ? -0.806 -59.956 -15.063 1.00 64.50 139 ASN A CA 1
ATOM 1144 C C . ASN A 1 139 ? -1.148 -60.819 -16.299 1.00 64.50 139 ASN A C 1
ATOM 1146 O O . ASN A 1 139 ? -1.833 -61.835 -16.163 1.00 64.50 139 ASN A O 1
ATOM 1150 N N . PRO A 1 140 ? -0.660 -60.488 -17.510 1.00 59.34 140 PRO A N 1
ATOM 1151 C CA . PRO A 1 140 ? -1.116 -61.099 -18.763 1.00 59.34 140 PRO A CA 1
ATOM 1152 C C . PRO A 1 140 ? -0.565 -62.517 -19.036 1.00 59.34 140 PRO A C 1
ATOM 1154 O O . PRO A 1 140 ? -0.443 -62.911 -20.194 1.00 59.34 140 PRO A O 1
ATOM 1157 N N . GLN A 1 141 ? -0.210 -63.301 -18.011 1.00 61.19 141 GLN A N 1
ATOM 1158 C CA . GLN A 1 141 ? 0.435 -64.615 -18.176 1.00 61.19 141 GLN A CA 1
ATOM 1159 C C . GLN A 1 141 ? -0.384 -65.850 -17.764 1.00 61.19 141 GLN A C 1
ATOM 1161 O O . GLN A 1 141 ? 0.183 -66.939 -17.721 1.00 61.19 141 GLN A O 1
ATOM 1166 N N . HIS A 1 142 ? -1.705 -65.763 -17.576 1.00 53.03 142 HIS A N 1
ATOM 1167 C CA . HIS A 1 142 ? -2.533 -66.977 -17.488 1.00 53.03 142 HIS A CA 1
ATOM 1168 C C . HIS A 1 142 ? -3.796 -66.916 -18.364 1.00 53.03 142 HIS A C 1
ATOM 1170 O O . HIS A 1 142 ? -4.556 -65.955 -18.265 1.00 53.03 142 HIS A O 1
ATOM 1176 N N . PRO A 1 143 ? -4.041 -67.928 -19.224 1.00 42.84 143 PRO A N 1
ATOM 1177 C CA . PRO A 1 143 ? -5.277 -68.035 -19.988 1.00 42.84 143 PRO A CA 1
ATOM 1178 C C . PRO A 1 143 ? -6.397 -68.662 -19.128 1.00 42.84 143 PRO A C 1
ATOM 1180 O O . PRO A 1 143 ? -6.095 -69.484 -18.257 1.00 42.84 143 PRO A O 1
ATOM 1183 N N 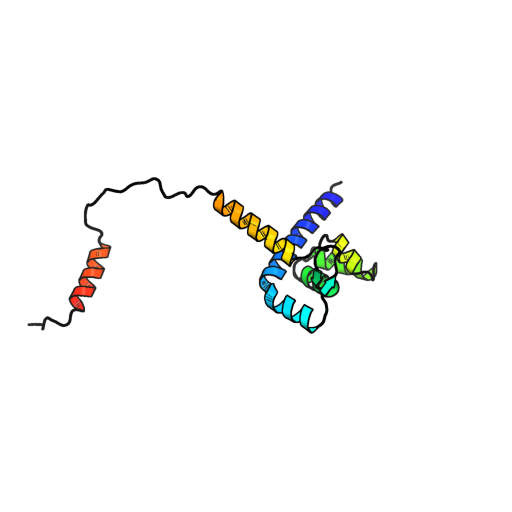. PRO A 1 144 ? -7.677 -68.311 -19.358 1.00 48.84 144 PRO A N 1
ATOM 1184 C CA . PRO A 1 144 ? -8.808 -68.977 -18.712 1.00 48.84 144 PRO A CA 1
ATOM 1185 C C . PRO A 1 144 ? -9.070 -70.379 -19.318 1.00 48.84 144 PRO A C 1
ATOM 1187 O O . PRO A 1 144 ? -8.575 -70.654 -20.415 1.00 48.84 144 PRO A O 1
ATOM 1190 N N . PRO A 1 145 ? -9.793 -71.258 -18.589 1.00 54.62 145 PRO A N 1
ATOM 1191 C CA . PRO A 1 145 ? -9.908 -72.703 -18.846 1.00 54.62 145 PRO A CA 1
ATOM 1192 C C . PRO A 1 145 ? -10.602 -73.101 -20.154 1.00 54.62 145 PRO A C 1
ATOM 1194 O O . PRO A 1 145 ? -11.484 -72.348 -20.626 1.00 54.62 145 PRO A O 1
#